Protein AF-A0A7D7PVT4-F1 (afdb_monomer_lite)

Structure (mmCIF, N/CA/C/O backbone):
data_AF-A0A7D7PVT4-F1
#
_entry.id   AF-A0A7D7PVT4-F1
#
loop_
_atom_site.group_PDB
_atom_site.id
_atom_site.type_symbol
_atom_site.label_atom_id
_atom_site.label_alt_id
_atom_site.label_comp_id
_atom_site.label_asym_id
_atom_site.label_entity_id
_atom_site.label_seq_id
_atom_site.pdbx_PDB_ins_code
_atom_site.Cartn_x
_atom_site.Cartn_y
_atom_site.Cartn_z
_atom_site.occupancy
_atom_site.B_iso_or_equiv
_atom_site.auth_seq_id
_atom_site.auth_comp_id
_atom_site.auth_asym_id
_atom_site.auth_atom_id
_atom_site.pdbx_PDB_model_num
ATOM 1 N N . MET A 1 1 ? -22.853 1.639 7.061 1.00 53.34 1 MET A N 1
ATOM 2 C CA . MET A 1 1 ? -21.449 1.756 7.523 1.00 53.34 1 MET A CA 1
ATOM 3 C C . MET A 1 1 ? -20.592 2.263 6.375 1.00 53.34 1 MET A C 1
ATOM 5 O O . MET A 1 1 ? -20.627 1.656 5.310 1.00 53.34 1 MET A O 1
ATOM 9 N N . ALA A 1 2 ? -19.864 3.367 6.557 1.00 55.34 2 ALA A N 1
ATOM 10 C CA . ALA A 1 2 ? -18.978 3.899 5.523 1.00 55.34 2 ALA A CA 1
ATOM 11 C C . ALA A 1 2 ? -17.687 3.063 5.461 1.00 55.34 2 ALA A C 1
ATOM 13 O O . ALA A 1 2 ? -16.909 3.041 6.411 1.00 55.34 2 ALA A O 1
ATOM 14 N N . ARG A 1 3 ? -17.477 2.335 4.357 1.00 59.72 3 ARG A N 1
ATOM 15 C CA . ARG A 1 3 ? -16.266 1.514 4.141 1.00 59.72 3 ARG A CA 1
ATOM 16 C C . ARG A 1 3 ? -15.067 2.331 3.645 1.00 59.72 3 ARG A C 1
ATOM 18 O O . ARG A 1 3 ? -13.953 1.842 3.717 1.00 59.72 3 ARG A O 1
ATOM 25 N N . ASN A 1 4 ? -15.302 3.567 3.202 1.00 62.22 4 ASN A N 1
ATOM 26 C CA . ASN A 1 4 ? -14.310 4.425 2.550 1.00 62.22 4 ASN A CA 1
ATOM 27 C C . ASN A 1 4 ? -13.945 5.648 3.409 1.00 62.22 4 ASN A C 1
ATOM 29 O O . ASN A 1 4 ? -13.638 6.701 2.865 1.00 62.22 4 ASN A O 1
ATOM 33 N N . PHE A 1 5 ? -14.060 5.559 4.738 1.00 74.31 5 PHE A N 1
ATOM 34 C CA . PHE A 1 5 ? -13.737 6.703 5.600 1.00 74.31 5 PHE A CA 1
ATOM 35 C C . PHE A 1 5 ? -12.239 7.036 5.564 1.00 74.31 5 PHE A C 1
ATOM 37 O O . PHE A 1 5 ? -11.866 8.201 5.614 1.00 74.31 5 PHE A O 1
ATOM 44 N N . VAL A 1 6 ? -11.391 6.013 5.416 1.00 87.69 6 VAL A N 1
ATOM 45 C CA . VAL A 1 6 ? -9.952 6.172 5.201 1.00 87.69 6 VAL A CA 1
ATOM 46 C C . VAL A 1 6 ? -9.550 5.405 3.953 1.00 87.69 6 VAL A C 1
ATOM 48 O O . VAL A 1 6 ? -9.831 4.208 3.829 1.00 87.69 6 VAL A O 1
ATOM 51 N N . THR A 1 7 ? -8.876 6.101 3.047 1.00 92.31 7 THR A N 1
ATOM 52 C CA . THR A 1 7 ? -8.295 5.547 1.825 1.00 92.31 7 THR A CA 1
ATOM 53 C C . THR A 1 7 ? -6.832 5.951 1.716 1.00 92.31 7 THR A C 1
ATOM 55 O O . THR A 1 7 ? -6.461 7.031 2.167 1.00 92.31 7 THR A O 1
ATOM 58 N N . GLY A 1 8 ? -6.015 5.107 1.095 1.00 92.62 8 GLY A N 1
ATOM 59 C CA . GLY A 1 8 ? -4.598 5.373 0.855 1.00 92.62 8 GLY A CA 1
ATOM 60 C C . GLY A 1 8 ? -4.198 5.044 -0.578 1.00 92.62 8 GLY A C 1
ATOM 61 O O . GLY A 1 8 ? -4.782 4.155 -1.198 1.00 92.62 8 GLY A O 1
ATOM 62 N N . HIS A 1 9 ? -3.210 5.772 -1.091 1.00 95.56 9 HIS A N 1
ATOM 63 C CA . HIS A 1 9 ? -2.547 5.517 -2.367 1.00 95.56 9 HIS A CA 1
ATOM 64 C C . HIS A 1 9 ? -1.073 5.247 -2.070 1.00 95.56 9 HIS A C 1
ATOM 66 O O . HIS A 1 9 ? -0.485 5.942 -1.241 1.00 95.56 9 HIS A O 1
ATOM 72 N N . GLY A 1 10 ? -0.489 4.241 -2.713 1.00 94.56 10 GLY A N 1
ATOM 73 C CA . GLY A 1 10 ? 0.890 3.847 -2.456 1.00 94.56 10 GLY A CA 1
ATOM 74 C C . GLY A 1 10 ? 1.560 3.227 -3.670 1.00 94.56 10 GLY A C 1
ATOM 75 O O . GLY A 1 10 ? 0.898 2.758 -4.597 1.00 94.56 10 GLY A O 1
ATOM 76 N N . VAL A 1 11 ? 2.889 3.233 -3.632 1.00 95.50 11 VAL A N 1
ATOM 77 C CA . VAL A 1 11 ? 3.753 2.553 -4.593 1.00 95.50 11 VAL A CA 1
ATOM 78 C C . VAL A 1 11 ? 4.702 1.667 -3.801 1.00 95.50 11 VAL A C 1
ATOM 80 O O . VAL A 1 11 ? 5.243 2.097 -2.781 1.00 95.50 11 VAL A O 1
ATOM 83 N N . CYS A 1 12 ? 4.889 0.432 -4.246 1.00 94.56 12 CYS A N 1
ATOM 84 C CA . CYS A 1 12 ? 5.874 -0.482 -3.684 1.00 94.56 12 CYS A CA 1
ATOM 85 C C . CYS A 1 12 ? 6.642 -1.202 -4.792 1.00 94.56 12 CYS A C 1
ATOM 87 O O . CYS A 1 12 ? 6.267 -1.153 -5.967 1.00 94.56 12 CYS A O 1
ATOM 89 N N . GLU A 1 13 ? 7.714 -1.890 -4.408 1.00 93.81 13 GLU A N 1
ATOM 90 C CA . GLU A 1 13 ? 8.349 -2.870 -5.282 1.00 93.81 13 GLU A CA 1
ATOM 91 C C . GLU A 1 13 ? 7.324 -3.930 -5.711 1.00 93.81 13 GLU A C 1
ATOM 93 O O . GLU A 1 13 ? 6.324 -4.180 -5.028 1.00 93.81 13 GLU A O 1
ATOM 98 N N . THR A 1 14 ? 7.535 -4.518 -6.884 1.00 92.50 14 THR A N 1
ATOM 99 C CA . THR A 1 14 ? 6.617 -5.535 -7.388 1.00 92.50 14 THR A CA 1
ATOM 100 C C . THR A 1 14 ? 6.707 -6.814 -6.574 1.00 92.50 14 THR A C 1
ATOM 102 O O . THR A 1 14 ? 7.735 -7.479 -6.555 1.00 92.50 14 THR A O 1
ATOM 105 N N . ASP A 1 15 ? 5.584 -7.178 -5.961 1.00 91.81 15 ASP A N 1
ATOM 106 C CA . ASP A 1 15 ? 5.415 -8.411 -5.203 1.00 91.81 15 ASP A CA 1
ATOM 107 C C . ASP A 1 15 ? 4.096 -9.085 -5.636 1.00 91.81 15 ASP A C 1
ATOM 109 O O . ASP A 1 15 ? 3.039 -8.445 -5.588 1.00 91.81 15 ASP A O 1
ATOM 113 N N . PRO A 1 16 ? 4.108 -10.365 -6.057 1.00 89.38 16 PRO A N 1
ATOM 114 C CA . PRO A 1 16 ? 2.897 -11.097 -6.446 1.00 89.38 16 PRO A CA 1
ATOM 115 C C . PRO A 1 16 ? 1.858 -11.250 -5.318 1.00 89.38 16 PRO A C 1
ATOM 117 O O . PRO A 1 16 ? 0.693 -11.566 -5.582 1.00 89.38 16 PRO A O 1
ATOM 120 N N . LEU A 1 17 ? 2.245 -11.041 -4.057 1.00 94.56 17 LEU A N 1
ATOM 121 C CA . LEU A 1 17 ? 1.335 -11.022 -2.912 1.00 94.56 17 LEU A CA 1
ATOM 122 C C . LEU A 1 17 ? 0.536 -9.712 -2.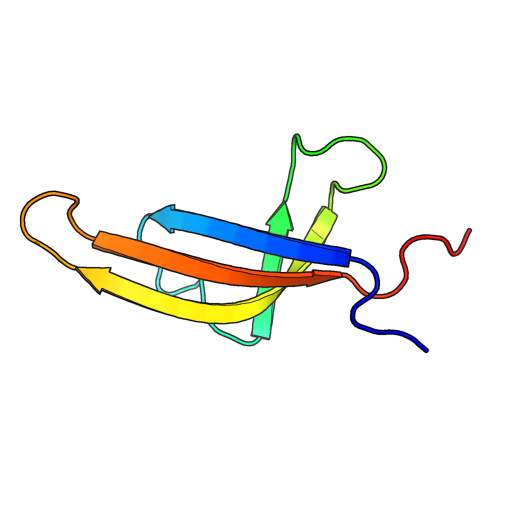823 1.00 94.56 17 LEU A C 1
ATOM 124 O O . LEU A 1 17 ? -0.557 -9.699 -2.242 1.00 94.56 17 LEU A O 1
ATOM 128 N N . VAL A 1 18 ? 1.027 -8.631 -3.437 1.00 95.06 18 VAL A N 1
ATOM 129 C CA . VAL A 1 18 ? 0.328 -7.346 -3.551 1.00 95.06 18 VAL A CA 1
ATOM 130 C C . VAL A 1 18 ? -0.696 -7.468 -4.672 1.00 95.06 18 VAL A C 1
ATOM 132 O O . VAL A 1 18 ? -0.410 -7.257 -5.840 1.00 95.06 18 VAL A O 1
ATOM 135 N N . ARG A 1 19 ? -1.926 -7.839 -4.318 1.00 96.00 19 ARG A N 1
ATOM 136 C CA . ARG A 1 19 ? -3.032 -8.025 -5.268 1.00 96.00 19 ARG A CA 1
ATOM 137 C C . ARG A 1 19 ? -4.337 -7.479 -4.720 1.00 96.00 19 ARG A C 1
ATOM 139 O O . ARG A 1 19 ? -4.513 -7.352 -3.508 1.00 96.00 19 ARG A O 1
ATOM 146 N N . CYS A 1 20 ? -5.288 -7.187 -5.603 1.00 96.31 20 CYS A N 1
ATOM 147 C CA . CYS A 1 20 ? -6.610 -6.727 -5.183 1.00 96.31 20 CYS A CA 1
ATOM 148 C C . CYS A 1 20 ? -7.235 -7.690 -4.153 1.00 96.31 20 CYS A C 1
ATOM 150 O O . CYS A 1 20 ? -7.212 -8.910 -4.322 1.00 96.31 20 CYS A O 1
ATOM 152 N N . GLY A 1 21 ? -7.769 -7.135 -3.063 1.00 94.75 21 GLY A N 1
ATOM 153 C CA . GLY A 1 21 ? -8.336 -7.889 -1.946 1.00 94.75 21 GLY A CA 1
ATOM 154 C C . GLY A 1 21 ? -7.326 -8.374 -0.902 1.00 94.75 21 GLY A C 1
ATOM 155 O O . GLY A 1 21 ? -7.758 -8.775 0.181 1.00 94.75 21 GLY A O 1
ATOM 156 N N . ALA A 1 22 ? -6.017 -8.299 -1.166 1.00 95.75 22 ALA A N 1
ATOM 157 C CA . ALA A 1 22 ? -4.998 -8.597 -0.165 1.00 95.75 22 ALA A CA 1
ATOM 158 C C . ALA A 1 22 ? -5.055 -7.599 1.002 1.00 95.75 22 ALA A C 1
ATOM 160 O O . ALA A 1 22 ? -5.545 -6.471 0.866 1.00 95.75 22 ALA A O 1
ATOM 161 N N . ARG A 1 23 ? -4.558 -8.033 2.164 1.00 94.75 23 ARG A N 1
ATOM 162 C CA . ARG A 1 23 ? -4.378 -7.175 3.337 1.00 94.75 23 ARG A CA 1
ATOM 163 C C . ARG A 1 23 ? -2.912 -6.808 3.471 1.00 94.75 23 ARG A C 1
ATOM 165 O O . ARG A 1 23 ? -2.067 -7.695 3.473 1.00 94.75 23 ARG A O 1
ATOM 172 N N . VAL A 1 24 ? -2.651 -5.519 3.631 1.00 93.56 24 VAL A N 1
ATOM 173 C CA . VAL A 1 24 ? -1.318 -4.975 3.892 1.00 93.56 24 VAL A CA 1
ATOM 174 C C . VAL A 1 24 ? -1.338 -4.217 5.207 1.00 93.56 24 VAL A C 1
ATOM 176 O O . VAL A 1 24 ? -2.353 -3.615 5.563 1.00 93.56 24 VAL A O 1
ATOM 179 N N . THR A 1 25 ? -0.229 -4.247 5.934 1.00 94.31 25 THR A N 1
ATOM 180 C CA . THR A 1 25 ? -0.054 -3.425 7.132 1.00 94.31 25 THR A CA 1
ATOM 181 C C . THR A 1 25 ? 0.713 -2.176 6.735 1.00 94.31 25 THR A C 1
ATOM 183 O O . THR A 1 25 ? 1.848 -2.277 6.281 1.00 9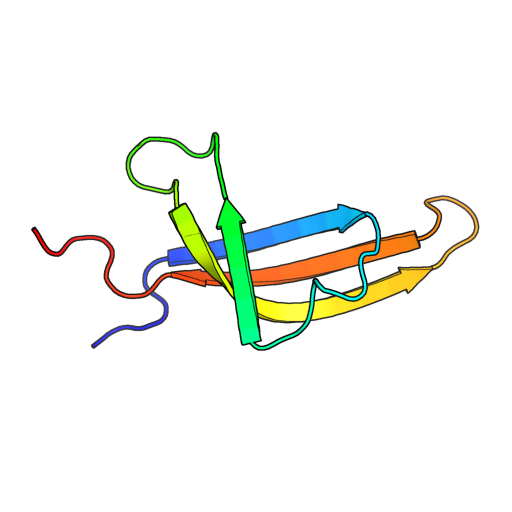4.31 25 THR A O 1
ATOM 186 N N . LEU A 1 26 ? 0.089 -1.012 6.897 1.00 93.88 26 LEU A N 1
ATOM 187 C CA . LEU A 1 26 ? 0.753 0.276 6.727 1.00 93.88 26 LEU A CA 1
ATOM 188 C C . LEU A 1 26 ? 1.227 0.771 8.094 1.00 93.88 26 LEU A C 1
ATOM 190 O O . LEU A 1 26 ? 0.473 0.715 9.068 1.00 93.88 26 LEU A O 1
ATOM 194 N N . THR A 1 27 ? 2.468 1.236 8.164 1.00 94.75 27 THR A N 1
ATOM 195 C CA . THR A 1 27 ? 3.118 1.706 9.396 1.00 94.75 27 THR A CA 1
ATOM 196 C C . THR A 1 27 ? 3.811 3.040 9.156 1.00 94.75 27 THR A C 1
ATOM 198 O O . THR A 1 27 ? 4.278 3.287 8.044 1.00 94.75 27 THR A O 1
ATOM 201 N N . GLY A 1 28 ? 3.941 3.868 10.193 1.00 93.94 28 GLY A N 1
ATOM 202 C CA . GLY A 1 28 ? 4.634 5.160 10.102 1.00 93.94 28 GLY A CA 1
ATOM 203 C C . GLY A 1 28 ? 3.774 6.303 9.551 1.00 93.94 28 GLY A C 1
ATOM 204 O O . GLY A 1 28 ? 4.295 7.382 9.284 1.00 93.94 28 GLY A O 1
ATOM 205 N N . LEU A 1 29 ? 2.463 6.092 9.410 1.00 91.06 29 LEU A N 1
ATOM 206 C CA . LEU A 1 29 ? 1.463 7.109 9.063 1.00 91.06 29 LEU A CA 1
ATOM 207 C C . LEU A 1 29 ? 0.909 7.818 10.312 1.00 91.06 29 LEU A C 1
ATOM 209 O O . LEU A 1 29 ? 0.266 8.864 10.211 1.00 91.06 29 LEU A O 1
ATOM 213 N N . GLY A 1 30 ? 1.154 7.246 11.492 1.00 89.69 30 GLY A N 1
ATOM 214 C CA . GLY A 1 30 ? 0.774 7.778 12.795 1.00 89.69 30 GLY A CA 1
ATOM 215 C C . GLY A 1 30 ? -0.304 6.934 13.486 1.00 89.69 30 GLY A C 1
ATOM 216 O O . GLY A 1 30 ? -0.961 6.112 12.846 1.00 89.69 30 GLY A O 1
ATOM 217 N N . PRO A 1 31 ? -0.543 7.144 14.794 1.00 85.44 31 PRO A N 1
ATOM 218 C CA . PRO A 1 31 ? -1.332 6.226 15.627 1.00 85.44 31 PRO A CA 1
ATOM 219 C C . PRO A 1 31 ? -2.758 5.963 15.131 1.00 85.44 31 PRO A C 1
ATOM 221 O O . PRO A 1 31 ? -3.312 4.893 15.360 1.00 85.44 31 PRO A O 1
ATOM 224 N N . LEU A 1 32 ? -3.361 6.943 14.454 1.00 85.81 32 LEU A N 1
ATOM 225 C CA . LEU A 1 32 ? -4.712 6.822 13.912 1.00 85.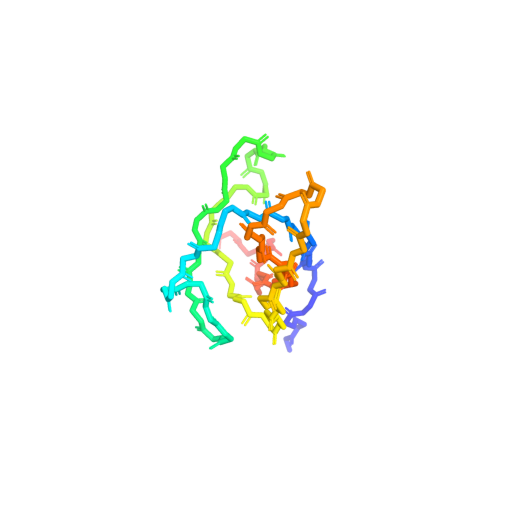81 32 LEU A CA 1
ATOM 226 C C . LEU A 1 32 ? -4.752 6.100 12.562 1.00 85.81 32 LEU A C 1
ATOM 228 O O . LEU A 1 32 ? -5.780 5.521 12.229 1.00 85.81 32 LEU A O 1
ATOM 232 N N . PHE A 1 33 ? -3.670 6.122 11.786 1.00 88.69 33 PHE A N 1
ATOM 233 C CA . PHE A 1 33 ? -3.657 5.636 10.404 1.00 88.69 33 PHE A CA 1
ATOM 234 C C . PHE A 1 33 ? -2.846 4.355 10.222 1.00 88.69 33 PHE A C 1
ATOM 236 O O . PHE A 1 33 ? -3.035 3.670 9.219 1.00 88.69 33 PHE A O 1
ATOM 243 N N . ASP A 1 34 ? -2.023 3.977 11.193 1.00 91.31 34 ASP A N 1
ATOM 244 C CA . ASP A 1 34 ? -1.288 2.717 11.179 1.00 91.31 34 ASP A CA 1
ATOM 245 C C . ASP A 1 34 ? -2.219 1.507 11.336 1.00 91.31 34 ASP A C 1
ATOM 247 O O . ASP A 1 34 ? -3.189 1.516 12.103 1.00 91.31 34 ASP A O 1
ATOM 251 N N . GLY A 1 35 ? -1.912 0.427 10.617 1.00 91.81 35 GLY A N 1
ATOM 252 C CA . GLY A 1 35 ? -2.549 -0.882 10.751 1.00 91.81 35 GLY A CA 1
ATOM 253 C C . GLY A 1 35 ? -2.957 -1.505 9.420 1.00 91.81 35 GLY A C 1
ATOM 254 O O . GLY A 1 35 ? -2.373 -1.225 8.378 1.00 91.81 35 GLY A O 1
ATOM 255 N N . ALA A 1 36 ? -3.944 -2.401 9.462 1.00 92.75 36 ALA A N 1
ATOM 256 C CA . ALA A 1 36 ? -4.320 -3.212 8.310 1.00 92.75 36 ALA A CA 1
ATOM 257 C C . ALA A 1 36 ? -5.251 -2.467 7.341 1.00 92.75 36 ALA A C 1
ATOM 259 O O . ALA A 1 36 ? -6.323 -1.991 7.724 1.00 92.75 36 ALA A O 1
ATOM 260 N N . TYR A 1 37 ? -4.866 -2.461 6.070 1.00 94.19 37 TYR A N 1
ATOM 261 C CA . TYR A 1 37 ? -5.637 -1.945 4.947 1.00 94.19 37 TYR A CA 1
ATOM 262 C C . TYR A 1 37 ? -5.923 -3.062 3.958 1.00 94.19 37 TYR A C 1
ATOM 264 O O . TYR A 1 37 ? -5.147 -4.008 3.809 1.00 94.19 37 TYR A O 1
ATOM 272 N N . ARG A 1 38 ? -7.044 -2.945 3.253 1.00 95.00 38 ARG A N 1
ATOM 273 C CA . ARG A 1 38 ? -7.378 -3.835 2.145 1.00 95.00 38 ARG A CA 1
ATOM 274 C C . ARG A 1 38 ? -7.059 -3.150 0.824 1.00 95.00 38 ARG A C 1
ATOM 276 O O . ARG A 1 38 ? -7.519 -2.035 0.593 1.00 95.00 38 ARG A O 1
ATOM 283 N N . LEU A 1 39 ? -6.349 -3.841 -0.060 1.00 96.25 39 LEU A N 1
ATOM 284 C CA . LEU A 1 39 ? -6.058 -3.349 -1.406 1.00 96.25 39 LEU A CA 1
ATOM 285 C C . LEU A 1 39 ? -7.310 -3.376 -2.293 1.00 96.25 39 LEU A C 1
ATOM 287 O O . LEU A 1 39 ? -8.069 -4.353 -2.294 1.00 96.25 39 LEU A O 1
ATOM 291 N N . ARG A 1 40 ? -7.523 -2.304 -3.059 1.00 95.50 40 ARG A N 1
ATOM 292 C CA . ARG A 1 40 ? -8.696 -2.086 -3.921 1.00 95.50 40 ARG A CA 1
ATOM 293 C C . ARG A 1 40 ? -8.370 -2.113 -5.394 1.00 95.50 40 ARG A C 1
ATOM 295 O O . ARG A 1 40 ? -9.075 -2.769 -6.155 1.00 95.50 40 ARG A O 1
ATOM 302 N N . THR A 1 41 ? -7.314 -1.422 -5.778 1.00 96.44 41 THR A N 1
ATOM 303 C CA . THR A 1 41 ? -6.738 -1.500 -7.115 1.00 96.44 41 THR A CA 1
ATOM 304 C C . THR A 1 41 ? -5.263 -1.784 -6.945 1.00 96.44 41 THR A C 1
ATOM 306 O O . THR A 1 41 ? -4.651 -1.281 -6.004 1.00 96.44 41 THR A O 1
ATOM 309 N N . VAL A 1 42 ? -4.717 -2.615 -7.823 1.00 97.19 42 VAL A N 1
ATOM 310 C CA . VAL A 1 42 ? -3.280 -2.842 -7.930 1.00 97.19 42 VAL A CA 1
ATOM 311 C C . VAL A 1 42 ? -2.950 -2.863 -9.411 1.00 97.19 42 VAL A C 1
ATOM 313 O O . VAL A 1 42 ? -3.598 -3.588 -10.168 1.00 97.19 42 VAL A O 1
ATOM 316 N N . THR A 1 43 ? -1.960 -2.075 -9.800 1.00 96.38 43 THR A N 1
ATOM 317 C CA . THR A 1 43 ? -1.415 -2.027 -11.150 1.00 96.38 43 THR A CA 1
ATOM 318 C C . THR A 1 43 ? 0.070 -2.332 -11.053 1.00 96.38 43 THR A C 1
ATOM 320 O O . THR A 1 43 ? 0.838 -1.532 -10.525 1.00 96.38 43 THR A O 1
ATOM 323 N N . HIS A 1 44 ? 0.468 -3.500 -11.551 1.00 95.31 44 HIS A N 1
ATOM 324 C CA . HIS A 1 44 ? 1.876 -3.836 -11.719 1.00 95.31 44 HIS A CA 1
ATOM 325 C C . HIS A 1 44 ? 2.374 -3.189 -13.010 1.00 95.31 44 HIS A C 1
ATOM 327 O O . HIS A 1 44 ? 1.798 -3.403 -14.078 1.00 95.31 44 HIS A O 1
ATOM 333 N N . LEU A 1 45 ? 3.418 -2.381 -12.898 1.00 94.12 45 LEU A 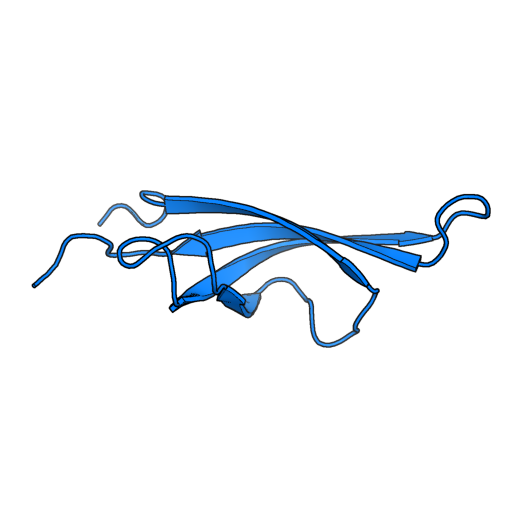N 1
ATOM 334 C CA . LEU A 1 45 ? 4.039 -1.650 -13.989 1.00 94.12 45 LEU A CA 1
ATOM 335 C C . LEU A 1 45 ? 5.490 -2.096 -14.118 1.00 94.12 45 LEU A C 1
ATOM 337 O O . LEU A 1 45 ? 6.167 -2.370 -13.126 1.00 94.12 45 LEU A O 1
ATOM 341 N N . PHE A 1 46 ? 5.961 -2.149 -15.356 1.00 93.94 46 PHE A N 1
ATOM 342 C CA . PHE A 1 46 ? 7.356 -2.392 -15.668 1.00 93.94 46 PHE A CA 1
ATOM 343 C C . PHE A 1 46 ? 7.781 -1.440 -16.777 1.00 93.94 46 PHE A C 1
ATOM 345 O O . PHE A 1 46 ? 7.167 -1.423 -17.847 1.00 93.94 46 PHE A O 1
ATOM 352 N N . ASP A 1 47 ?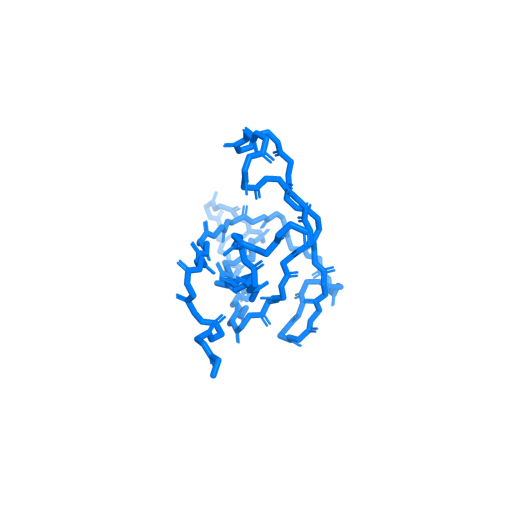 8.831 -0.669 -16.522 1.00 92.69 47 ASP A N 1
ATOM 353 C CA . ASP A 1 47 ? 9.474 0.165 -17.528 1.00 92.69 47 ASP A CA 1
ATOM 354 C C . ASP A 1 47 ? 11.002 0.166 -17.359 1.00 92.69 47 ASP A C 1
ATOM 356 O O . ASP A 1 47 ? 11.546 -0.316 -16.365 1.00 92.69 47 ASP A O 1
ATOM 360 N N . ALA A 1 48 ? 11.707 0.659 -18.378 1.00 93.06 48 ALA A N 1
ATOM 361 C CA . ALA A 1 48 ? 13.168 0.638 -18.412 1.00 93.06 48 ALA A CA 1
ATOM 362 C C . ALA A 1 48 ? 13.835 1.712 -17.531 1.00 93.06 48 ALA A C 1
ATOM 364 O O . ALA A 1 48 ? 15.040 1.624 -17.306 1.00 93.06 48 ALA A O 1
ATOM 365 N N . ALA A 1 49 ? 13.095 2.726 -17.075 1.00 94.12 49 ALA A N 1
ATOM 366 C CA . ALA A 1 49 ? 13.626 3.824 -16.270 1.00 94.12 49 ALA A CA 1
ATOM 367 C C . ALA A 1 49 ? 13.521 3.527 -14.767 1.00 94.12 49 ALA A C 1
ATOM 369 O O . ALA A 1 49 ? 14.500 3.680 -14.040 1.00 94.12 49 ALA A O 1
ATOM 370 N N . ASP A 1 50 ? 12.358 3.051 -14.328 1.00 87.38 50 ASP A N 1
ATOM 371 C CA . ASP A 1 50 ? 11.988 2.862 -12.925 1.00 87.38 50 ASP A CA 1
ATOM 372 C C . ASP A 1 50 ? 11.904 1.377 -12.523 1.00 87.38 50 ASP A C 1
ATOM 374 O O . ASP A 1 50 ? 11.707 1.051 -11.350 1.00 87.38 50 ASP A O 1
ATOM 378 N N . GLY A 1 51 ? 12.047 0.454 -13.479 1.00 92.50 51 GLY A N 1
ATOM 379 C CA . GLY A 1 51 ? 11.981 -0.984 -13.232 1.00 92.50 51 GLY A CA 1
ATOM 380 C C . GLY A 1 51 ? 10.566 -1.466 -12.899 1.00 92.50 51 GLY A C 1
ATOM 381 O O . GLY A 1 51 ? 9.574 -0.976 -13.439 1.00 92.50 51 GLY A O 1
ATOM 382 N N . SER A 1 52 ? 10.462 -2.485 -12.040 1.00 94.44 52 SER A N 1
ATOM 383 C CA . SER A 1 52 ? 9.186 -3.104 -11.666 1.00 94.44 52 SER A CA 1
ATOM 384 C C . SER A 1 52 ? 8.583 -2.464 -10.414 1.00 94.44 52 SER A C 1
ATOM 386 O O . SER A 1 52 ? 9.082 -2.678 -9.304 1.00 94.44 52 SER A O 1
ATOM 388 N N . ARG A 1 53 ? 7.434 -1.797 -10.547 1.00 95.56 53 ARG A N 1
ATOM 389 C CA . ARG A 1 53 ? 6.693 -1.209 -9.418 1.00 95.56 53 ARG A CA 1
ATOM 390 C C . ARG A 1 53 ? 5.230 -1.627 -9.399 1.00 95.56 53 ARG A C 1
ATOM 392 O O . ARG A 1 53 ? 4.639 -1.951 -10.423 1.00 95.56 53 ARG A O 1
ATOM 399 N N . SER A 1 54 ? 4.628 -1.586 -8.221 1.00 96.25 54 SER A N 1
ATOM 400 C CA . SER A 1 54 ? 3.199 -1.820 -8.033 1.00 96.25 54 SER A CA 1
ATOM 401 C C . SER A 1 54 ? 2.550 -0.592 -7.429 1.00 96.25 54 SER A C 1
ATOM 403 O O . SER A 1 54 ? 2.870 -0.192 -6.312 1.00 96.25 54 SER A O 1
ATOM 405 N N . GLU A 1 55 ? 1.627 -0.002 -8.173 1.00 96.38 55 GLU A N 1
ATOM 406 C CA . GLU A 1 55 ? 0.814 1.117 -7.712 1.00 96.38 55 GLU A CA 1
ATOM 407 C C . GLU A 1 55 ? -0.506 0.574 -7.178 1.00 96.38 55 GLU A C 1
ATOM 409 O O . GLU A 1 55 ? -1.147 -0.264 -7.819 1.00 96.38 55 GLU A O 1
ATOM 414 N N . PHE A 1 56 ? -0.934 1.023 -6.001 1.00 96.88 56 PHE A N 1
ATOM 415 C CA . PHE A 1 56 ? -2.153 0.515 -5.387 1.00 96.88 56 PHE A CA 1
ATOM 416 C C . PHE A 1 56 ? -2.979 1.586 -4.687 1.00 96.88 56 PHE A C 1
ATOM 418 O O . PHE A 1 56 ? -2.473 2.589 -4.181 1.00 96.88 56 PHE A O 1
ATOM 425 N N . THR A 1 57 ? -4.279 1.315 -4.604 1.00 97.06 57 THR A N 1
ATOM 426 C CA . THR A 1 57 ? -5.192 2.011 -3.694 1.00 97.06 57 THR A CA 1
ATOM 427 C C . THR A 1 57 ? -5.667 1.056 -2.614 1.00 97.06 57 THR A C 1
ATOM 429 O O . THR A 1 57 ? -5.777 -0.154 -2.836 1.00 97.06 57 THR A O 1
ATOM 432 N N . CYS A 1 58 ? -5.956 1.577 -1.429 1.00 95.06 58 CYS A N 1
ATOM 433 C CA . CYS A 1 58 ? -6.403 0.773 -0.302 1.00 95.06 58 CYS A CA 1
ATOM 434 C C . CYS A 1 58 ? -7.453 1.492 0.546 1.00 95.06 58 CYS A C 1
ATOM 436 O O . CYS A 1 58 ? -7.551 2.718 0.524 1.00 95.06 58 CYS A O 1
ATOM 438 N N . ASP A 1 59 ? -8.251 0.717 1.279 1.00 93.69 59 ASP A N 1
ATOM 439 C CA . ASP A 1 59 ? -9.255 1.223 2.215 1.00 93.69 59 ASP A CA 1
ATOM 440 C C . ASP A 1 59 ? -9.112 0.585 3.596 1.00 93.69 59 ASP A C 1
ATOM 442 O O . ASP A 1 59 ? -8.747 -0.592 3.725 1.00 93.69 59 ASP A O 1
ATOM 446 N N . ARG A 1 60 ? -9.424 1.374 4.627 1.00 88.19 60 ARG A N 1
ATOM 447 C CA . ARG A 1 60 ? -9.617 0.887 5.991 1.00 88.19 60 ARG A CA 1
ATOM 448 C C . ARG A 1 60 ? -11.019 1.251 6.477 1.00 88.19 60 ARG A C 1
ATOM 450 O O . ARG A 1 60 ? -11.305 2.425 6.728 1.00 88.19 60 ARG A O 1
ATOM 457 N N . PRO A 1 61 ? -11.900 0.257 6.671 1.00 80.81 61 PRO A N 1
ATOM 458 C CA . PRO A 1 61 ? -13.189 0.502 7.290 1.00 80.81 61 PRO A CA 1
ATOM 459 C C . PRO A 1 61 ? -13.034 0.715 8.803 1.00 80.81 61 PRO A C 1
ATOM 461 O O . PRO A 1 61 ? -12.187 0.100 9.447 1.00 80.81 61 PRO A O 1
ATOM 464 N N . GLY A 1 62 ? -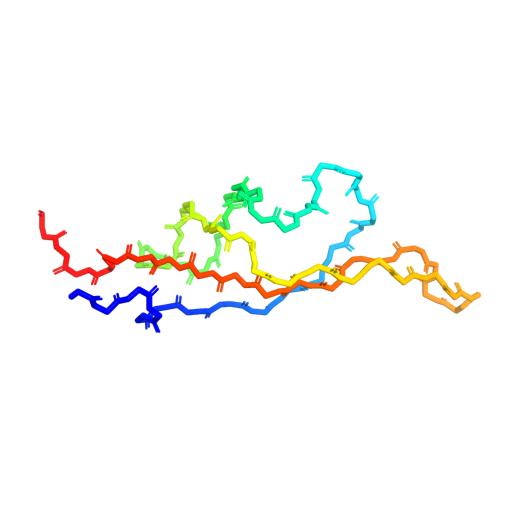13.920 1.526 9.385 1.00 71.81 62 GLY A N 1
ATOM 465 C CA . GLY A 1 62 ? -14.143 1.535 10.835 1.00 71.81 62 GLY A CA 1
ATOM 466 C C . GLY A 1 62 ? -13.126 2.305 11.681 1.00 71.81 62 GLY A C 1
ATOM 467 O O . GLY A 1 62 ? -13.032 2.028 12.874 1.00 71.81 62 GLY A O 1
ATOM 468 N N . LEU A 1 63 ? -12.392 3.272 11.116 1.00 66.50 63 LEU A N 1
ATOM 469 C CA . LEU A 1 63 ? -11.671 4.240 11.948 1.00 66.50 63 LEU A CA 1
ATOM 470 C C . LEU A 1 63 ? -12.684 5.034 12.797 1.00 66.50 63 LEU A C 1
ATOM 472 O O . LEU A 1 63 ? -13.647 5.563 12.245 1.00 66.50 63 LEU A O 1
ATOM 476 N N . GLY A 1 64 ? -12.485 5.098 14.117 1.00 57.59 64 GLY A N 1
ATOM 477 C CA . GLY A 1 64 ? -13.361 5.848 15.033 1.00 57.59 64 GLY A CA 1
ATOM 478 C C . GLY A 1 64 ? -14.383 5.026 15.829 1.00 57.59 64 GLY A C 1
ATOM 479 O O . GLY A 1 64 ? -15.285 5.615 16.422 1.00 57.59 64 GLY A O 1
ATOM 480 N N . ARG A 1 65 ? -14.268 3.692 15.879 1.00 55.44 65 ARG A N 1
ATOM 481 C CA . ARG A 1 65 ? -14.990 2.879 16.872 1.00 55.44 65 ARG A CA 1
ATOM 482 C C . ARG A 1 65 ? -14.047 2.571 18.052 1.00 55.44 65 ARG A C 1
ATOM 484 O O . ARG A 1 65 ? -12.971 2.046 17.766 1.00 55.44 65 ARG A O 1
ATOM 491 N N . PRO A 1 66 ? -14.396 2.933 19.303 1.00 49.06 66 PRO A N 1
ATOM 492 C CA . PRO A 1 66 ? -13.647 2.501 20.484 1.00 49.06 66 PRO A CA 1
ATOM 493 C C . PRO A 1 66 ? -13.713 0.981 20.666 1.00 49.06 66 PRO A C 1
ATOM 495 O O . PRO A 1 66 ? -14.688 0.362 20.166 1.00 49.06 66 PRO A O 1
#

Sequence (66 aa):
MARNFVTGHGVCETDPLVRCGARVTLTGLGPLFDGAYRLRTVTHLFDAADGSRSEFTCDRPGLGRP

Foldseek 3Di:
DDFAPDKDKDKDADDPQPAQQHWDFDPPPDDQPTGIWGWHDWDWDADPPPGTMIITMTTHPDRPDD

Radius of gyration: 13.12 Å; chains: 1; bounding box: 35×19×39 Å

pLDDT: mean 88.31, std 12.48, range [49.06, 97.19]

Secondary structure (DSSP, 8-state):
--TTSEEEEEEEE--TT--TT-EEEE-SS-TTT-EEEEEEEEEEEEETTTEEEEEEEEEETTTT--